Protein AF-A0A920GSS3-F1 (afdb_monomer_lite)

Radius of gyration: 11.92 Å; chains: 1; bounding box: 37×19×25 Å

Secondary structure (DSSP, 8-state):
--HHHHHHHHHHHHHHHT-THHHHHHHHT-TTHHHH--HHHHHHHHHHHHHHTGGGS-HHHH-----

Foldseek 3Di:
DCLLVQLVVLVVVCVVVVPLVSNLVSQCSPPVNVVPDDSVRSVVVSVVVCVVCVVVDDPSSVDPPPD

Sequence (67 aa):
MRSNINVQELTVEALISQDRQYVYHAAMMDPHTGAELDLEQIWLMVDDLLEAHKDWLPEFLSKTSHE

pLDDT: mean 88.12, std 14.08, range [34.78, 96.44]

Structure (mmCIF, N/CA/C/O backbone):
data_AF-A0A920GSS3-F1
#
_entry.id   AF-A0A920GSS3-F1
#
loop_
_atom_site.group_PDB
_atom_site.id
_atom_site.type_symbol
_atom_site.label_atom_id
_atom_site.label_alt_id
_atom_site.label_comp_id
_atom_site.label_asym_id
_atom_site.label_entity_id
_atom_site.label_seq_id
_atom_site.pdbx_PDB_ins_code
_atom_site.Cartn_x
_atom_site.Cartn_y
_atom_site.Cartn_z
_atom_site.occupancy
_atom_site.B_iso_or_equiv
_atom_site.auth_seq_id
_atom_site.auth_comp_id
_atom_site.auth_asym_id
_atom_site.auth_atom_id
_atom_site.pdbx_PDB_model_num
ATOM 1 N N . MET A 1 1 ? 22.572 2.293 4.642 1.00 51.78 1 MET A N 1
ATOM 2 C CA . MET A 1 1 ? 21.435 1.347 4.657 1.00 51.78 1 MET A CA 1
ATOM 3 C C . MET A 1 1 ? 20.244 1.980 5.380 1.00 51.78 1 MET A C 1
ATOM 5 O O . MET A 1 1 ? 19.996 1.654 6.529 1.00 51.78 1 MET A O 1
ATOM 9 N N . ARG A 1 2 ? 19.558 2.945 4.747 1.00 58.41 2 ARG A N 1
ATOM 10 C CA . ARG A 1 2 ? 18.327 3.572 5.280 1.00 58.41 2 ARG A CA 1
ATOM 11 C C . ARG A 1 2 ? 17.089 3.310 4.406 1.00 58.41 2 ARG A C 1
ATOM 13 O O . ARG A 1 2 ? 15.989 3.476 4.903 1.00 58.41 2 ARG A O 1
ATOM 20 N N . SER A 1 3 ? 17.242 2.865 3.151 1.00 60.09 3 SER A N 1
ATOM 21 C CA . SER A 1 3 ? 16.095 2.663 2.247 1.00 60.09 3 SER A CA 1
ATOM 22 C C . SER A 1 3 ? 15.156 1.546 2.705 1.00 60.09 3 SER A C 1
ATOM 24 O O . SER A 1 3 ? 13.952 1.700 2.584 1.00 60.09 3 SER A O 1
ATOM 26 N N . ASN A 1 4 ? 15.675 0.474 3.314 1.00 63.81 4 ASN A N 1
ATOM 27 C CA . ASN A 1 4 ? 14.834 -0.649 3.754 1.00 63.81 4 ASN A CA 1
ATOM 28 C C . ASN A 1 4 ? 13.952 -0.302 4.963 1.00 63.81 4 ASN A C 1
ATOM 30 O O . ASN A 1 4 ? 12.918 -0.928 5.163 1.00 63.81 4 ASN A O 1
ATOM 34 N N . ILE A 1 5 ? 14.350 0.692 5.767 1.00 86.06 5 ILE A N 1
ATOM 35 C CA . ILE A 1 5 ? 13.546 1.142 6.910 1.00 86.06 5 ILE A CA 1
ATOM 36 C C . ILE A 1 5 ? 12.324 1.922 6.413 1.00 86.06 5 ILE A C 1
ATOM 38 O O . ILE A 1 5 ? 11.250 1.784 6.980 1.00 86.06 5 ILE A O 1
ATOM 42 N N . ASN A 1 6 ? 12.450 2.658 5.304 1.00 87.62 6 ASN A N 1
ATOM 43 C CA . ASN A 1 6 ? 11.361 3.471 4.765 1.00 87.62 6 ASN A CA 1
ATOM 44 C C . ASN A 1 6 ? 10.124 2.632 4.390 1.00 87.62 6 ASN A C 1
ATOM 46 O O . ASN A 1 6 ? 8.999 3.050 4.630 1.00 87.62 6 ASN A O 1
ATOM 50 N N . VAL A 1 7 ? 10.324 1.416 3.866 1.00 91.62 7 VAL A N 1
ATOM 51 C CA . VAL A 1 7 ? 9.228 0.466 3.586 1.00 91.62 7 VAL A CA 1
ATOM 52 C C . VAL A 1 7 ? 8.448 0.144 4.864 1.00 91.62 7 VAL A C 1
ATOM 54 O O . VAL A 1 7 ? 7.217 0.132 4.880 1.00 91.62 7 VAL A O 1
ATOM 57 N N . GLN A 1 8 ? 9.170 -0.085 5.961 1.00 93.12 8 GLN A N 1
ATOM 58 C CA . GLN A 1 8 ? 8.592 -0.434 7.256 1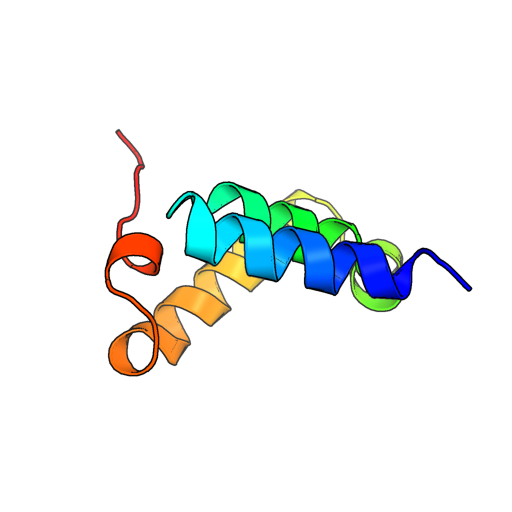.00 93.12 8 GLN A CA 1
ATOM 59 C C . GLN A 1 8 ? 7.889 0.771 7.889 1.00 93.12 8 GLN A C 1
ATOM 61 O O . GLN A 1 8 ? 6.779 0.625 8.390 1.00 93.12 8 GLN A O 1
ATOM 66 N N . GLU A 1 9 ? 8.497 1.958 7.820 1.00 95.00 9 GLU A N 1
ATOM 67 C CA . GLU A 1 9 ? 7.910 3.214 8.301 1.00 95.00 9 GLU A CA 1
ATOM 68 C C . GLU A 1 9 ? 6.587 3.518 7.590 1.00 95.00 9 GLU A C 1
ATOM 70 O O . GLU A 1 9 ? 5.585 3.760 8.255 1.00 95.00 9 GLU A O 1
ATOM 75 N N . LEU A 1 10 ? 6.547 3.407 6.258 1.00 94.44 10 LEU A N 1
ATOM 76 C CA . LEU A 1 10 ? 5.323 3.597 5.474 1.00 94.44 10 LEU A CA 1
ATOM 77 C C . LEU A 1 10 ? 4.256 2.547 5.814 1.00 94.44 10 LEU A C 1
ATOM 79 O O . LEU A 1 10 ? 3.081 2.876 5.937 1.00 94.44 10 LEU A O 1
ATOM 83 N N . THR A 1 11 ? 4.653 1.294 6.040 1.00 93.75 11 THR A N 1
ATOM 84 C CA . THR A 1 11 ? 3.712 0.239 6.453 1.00 93.75 11 THR A CA 1
ATOM 85 C C . THR A 1 11 ? 3.103 0.529 7.830 1.00 93.75 11 THR A C 1
ATOM 87 O O . THR A 1 11 ? 1.911 0.314 8.045 1.00 93.75 11 THR A O 1
ATOM 90 N N . VAL A 1 12 ? 3.902 1.042 8.770 1.00 95.31 12 VAL A N 1
ATOM 91 C CA . VAL A 1 12 ? 3.413 1.470 10.089 1.00 95.31 12 VAL A CA 1
ATOM 92 C C . VAL A 1 12 ? 2.493 2.682 9.953 1.00 95.31 12 VAL A C 1
ATOM 94 O O . VAL A 1 12 ? 1.430 2.704 10.572 1.00 95.31 12 VAL A O 1
ATOM 97 N N . GLU A 1 13 ? 2.853 3.649 9.111 1.00 95.56 13 GLU A N 1
ATOM 98 C CA . GLU A 1 13 ? 2.023 4.825 8.859 1.00 95.56 13 GLU A CA 1
ATOM 99 C C . GLU A 1 13 ? 0.667 4.434 8.261 1.00 95.56 13 GLU A C 1
ATOM 101 O O . GLU A 1 13 ? -0.356 4.952 8.704 1.00 95.56 13 GLU A O 1
ATOM 106 N N . ALA A 1 14 ? 0.623 3.450 7.353 1.00 95.12 14 ALA A N 1
ATOM 107 C CA . ALA A 1 14 ? -0.624 2.900 6.818 1.00 95.12 14 ALA A CA 1
ATOM 108 C C . ALA A 1 14 ? -1.562 2.401 7.930 1.00 95.12 14 ALA A C 1
ATOM 110 O O . ALA A 1 14 ? -2.767 2.633 7.885 1.00 95.12 14 ALA A O 1
ATOM 111 N N . LEU A 1 15 ? -1.014 1.739 8.955 1.00 94.31 15 LEU A N 1
ATOM 112 C CA . LEU A 1 15 ? -1.791 1.219 10.084 1.00 94.31 15 LEU A CA 1
ATOM 113 C C . LEU A 1 15 ? -2.270 2.322 11.033 1.00 94.31 15 LEU A C 1
ATOM 115 O O . LEU A 1 15 ? -3.388 2.242 11.540 1.00 94.31 15 LEU A O 1
ATOM 119 N N . ILE A 1 16 ? -1.435 3.332 11.290 1.00 96.12 16 ILE A N 1
ATOM 120 C CA . ILE A 1 16 ? -1.765 4.445 12.192 1.00 96.12 16 ILE A CA 1
ATOM 121 C C . ILE A 1 16 ? -2.810 5.365 11.552 1.00 96.12 16 ILE A C 1
ATOM 123 O O . ILE A 1 16 ? -3.799 5.715 12.196 1.00 96.12 16 ILE A O 1
ATOM 127 N N . SER A 1 17 ? -2.594 5.738 10.291 1.00 94.94 17 SER A N 1
ATOM 128 C CA . SER A 1 17 ? -3.472 6.630 9.526 1.00 94.94 17 SER A CA 1
ATOM 129 C C . SER A 1 17 ? -4.716 5.932 8.973 1.00 94.94 17 SER A C 1
ATOM 131 O O . SER A 1 17 ? -5.676 6.607 8.608 1.00 94.94 17 SER A O 1
ATOM 133 N N . GLN A 1 18 ? -4.711 4.595 8.926 1.00 94.38 18 GLN A N 1
ATOM 134 C CA . GLN A 1 18 ? -5.704 3.781 8.216 1.00 94.38 18 GLN A CA 1
ATOM 135 C C . GLN A 1 18 ? -5.836 4.163 6.735 1.00 94.38 18 GLN A C 1
ATOM 137 O O . GLN A 1 18 ? -6.913 4.054 6.146 1.00 94.38 18 GLN A O 1
ATOM 142 N N . ASP A 1 19 ? -4.732 4.599 6.130 1.00 92.62 19 ASP A N 1
ATOM 143 C CA . ASP A 1 19 ? -4.672 4.958 4.722 1.00 92.62 19 ASP A CA 1
ATOM 144 C C . ASP A 1 19 ? -3.892 3.902 3.927 1.00 92.62 19 ASP A C 1
ATOM 146 O O . ASP A 1 19 ? -2.682 3.706 4.090 1.00 92.62 19 ASP A O 1
ATOM 150 N N . ARG A 1 20 ? -4.607 3.219 3.023 1.00 91.50 20 ARG A N 1
ATOM 151 C CA . ARG A 1 20 ? -4.031 2.201 2.136 1.00 91.50 20 ARG A CA 1
ATOM 152 C C . ARG A 1 20 ? -3.001 2.771 1.158 1.00 91.50 20 ARG A C 1
ATOM 154 O O . ARG A 1 20 ? -2.177 2.002 0.674 1.00 91.50 20 ARG A O 1
ATOM 161 N N . GLN A 1 21 ? -3.004 4.080 0.875 1.00 93.25 21 GLN A N 1
ATOM 162 C CA . GLN A 1 21 ? -2.040 4.722 -0.034 1.00 93.25 21 GLN A CA 1
ATOM 163 C C . GLN A 1 21 ? -0.589 4.463 0.396 1.00 93.25 21 GLN A C 1
ATOM 165 O O . GLN A 1 21 ? 0.279 4.177 -0.432 1.00 93.25 21 GLN A O 1
ATOM 170 N N . TYR A 1 22 ? -0.339 4.448 1.707 1.00 95.38 22 TYR A N 1
ATOM 171 C CA . TYR A 1 22 ? 0.983 4.164 2.255 1.00 95.38 22 TYR A CA 1
ATOM 172 C C . TYR A 1 22 ? 1.469 2.733 1.991 1.00 95.38 22 TYR A C 1
ATOM 174 O O . TYR A 1 22 ? 2.678 2.521 1.919 1.00 95.38 22 TYR A O 1
ATOM 182 N N . VAL A 1 23 ? 0.572 1.764 1.772 1.00 94.88 23 VAL A N 1
ATOM 183 C CA . VAL A 1 23 ? 0.952 0.391 1.390 1.00 94.88 23 VAL A CA 1
ATOM 184 C C . VAL A 1 23 ? 1.551 0.367 -0.017 1.00 94.88 23 VAL A C 1
ATOM 186 O O . VAL A 1 23 ? 2.587 -0.261 -0.235 1.00 94.88 23 VAL A O 1
ATOM 189 N N . TYR A 1 24 ? 0.970 1.114 -0.959 1.00 94.94 24 TYR A N 1
ATOM 190 C CA . TYR A 1 24 ? 1.534 1.244 -2.307 1.00 94.94 24 TYR A CA 1
ATOM 191 C C . TYR A 1 24 ? 2.872 1.968 -2.279 1.00 94.94 24 TYR A C 1
ATOM 193 O O . TYR A 1 24 ? 3.830 1.522 -2.904 1.00 94.94 24 TYR A O 1
ATOM 201 N N . HIS A 1 25 ? 2.971 3.056 -1.512 1.00 94.50 25 HIS A N 1
ATOM 202 C CA . HIS A 1 25 ? 4.238 3.763 -1.349 1.00 94.50 25 HIS A CA 1
ATOM 203 C C . HIS A 1 25 ? 5.310 2.869 -0.723 1.00 94.50 25 HIS A C 1
ATOM 205 O O . HIS A 1 25 ? 6.459 2.915 -1.155 1.00 94.50 25 HIS A O 1
ATOM 211 N N . ALA A 1 26 ? 4.951 2.020 0.244 1.00 95.00 26 ALA A N 1
ATOM 212 C CA . ALA A 1 26 ? 5.878 1.050 0.814 1.00 95.00 26 ALA A CA 1
ATOM 213 C C . ALA A 1 26 ? 6.413 0.091 -0.265 1.00 95.00 26 ALA A C 1
ATOM 215 O O . ALA A 1 26 ? 7.626 -0.089 -0.355 1.00 95.00 26 ALA A O 1
ATOM 216 N N . ALA A 1 27 ? 5.541 -0.444 -1.127 1.00 94.56 27 ALA A N 1
ATOM 217 C CA . ALA A 1 27 ? 5.939 -1.316 -2.234 1.00 94.56 27 ALA A CA 1
ATOM 218 C C . ALA A 1 27 ? 6.817 -0.594 -3.275 1.00 94.56 27 ALA A C 1
ATOM 220 O O . ALA A 1 27 ? 7.815 -1.144 -3.729 1.00 94.56 27 ALA A O 1
ATOM 221 N N . MET A 1 28 ? 6.511 0.665 -3.601 1.00 93.81 28 MET A N 1
ATOM 222 C CA . MET A 1 28 ? 7.326 1.485 -4.513 1.00 93.81 28 MET A CA 1
ATOM 223 C C . MET A 1 28 ? 8.726 1.783 -3.967 1.00 93.81 28 MET A C 1
ATOM 225 O O . MET A 1 28 ? 9.664 1.988 -4.734 1.00 93.81 28 MET A O 1
ATOM 229 N N . MET A 1 29 ? 8.867 1.839 -2.642 1.00 92.25 29 MET A N 1
ATOM 230 C CA . MET A 1 29 ? 10.134 2.129 -1.971 1.00 92.25 29 MET A CA 1
ATOM 231 C C . MET A 1 29 ? 10.963 0.872 -1.682 1.00 92.25 29 MET A C 1
ATOM 233 O O . MET A 1 29 ? 12.104 0.997 -1.224 1.00 92.25 29 MET A O 1
ATOM 237 N N . ASP A 1 30 ? 10.425 -0.321 -1.946 1.00 93.00 30 ASP A N 1
ATOM 238 C CA . ASP A 1 30 ? 11.171 -1.567 -1.836 1.00 93.00 30 ASP A CA 1
ATOM 239 C C . ASP A 1 30 ? 12.202 -1.683 -2.982 1.00 93.00 30 ASP A C 1
ATOM 241 O O . ASP A 1 30 ? 11.824 -1.648 -4.157 1.00 93.00 30 ASP A O 1
ATOM 245 N N . PRO A 1 31 ? 13.512 -1.821 -2.681 1.00 89.31 31 PRO A N 1
ATOM 246 C CA . PRO A 1 31 ? 14.562 -1.799 -3.701 1.00 89.31 31 PRO A CA 1
ATOM 247 C C . PRO A 1 31 ? 14.467 -2.905 -4.752 1.00 89.31 31 PRO A C 1
ATOM 249 O O . PRO A 1 31 ? 14.942 -2.706 -5.866 1.00 89.31 31 PRO A O 1
ATOM 252 N N . HIS A 1 32 ? 13.913 -4.067 -4.400 1.00 90.56 32 HIS A N 1
ATOM 253 C CA . HIS A 1 32 ? 13.729 -5.156 -5.356 1.00 90.56 32 HIS A CA 1
ATOM 254 C C . HIS A 1 32 ? 12.512 -4.889 -6.235 1.00 90.56 32 HIS A C 1
ATOM 256 O O . HIS A 1 32 ? 12.602 -4.964 -7.454 1.00 90.56 32 HIS A O 1
ATOM 262 N N . THR A 1 33 ? 11.401 -4.500 -5.619 1.00 91.44 33 THR A N 1
ATOM 263 C CA . THR A 1 33 ? 10.145 -4.218 -6.314 1.00 91.44 33 THR A CA 1
ATOM 264 C C . THR A 1 33 ? 10.306 -3.084 -7.329 1.00 91.44 33 THR A C 1
ATOM 266 O O . THR A 1 33 ? 9.992 -3.267 -8.502 1.00 91.44 33 THR A O 1
ATOM 269 N N . GLY A 1 34 ? 10.874 -1.945 -6.919 1.00 89.50 34 GLY A N 1
ATOM 270 C CA . GLY A 1 34 ? 11.075 -0.792 -7.804 1.00 89.50 34 GLY A CA 1
ATOM 271 C C . GLY A 1 34 ? 12.163 -0.975 -8.872 1.00 89.50 34 GLY A C 1
ATOM 272 O O . GLY A 1 34 ? 12.278 -0.139 -9.766 1.00 89.50 34 GLY A O 1
ATOM 273 N N . ALA A 1 35 ? 12.979 -2.031 -8.784 1.00 92.31 35 ALA A N 1
ATOM 274 C CA . ALA A 1 35 ? 13.957 -2.373 -9.817 1.00 92.31 35 ALA A CA 1
ATOM 275 C C . ALA A 1 35 ? 13.366 -3.263 -10.923 1.00 92.31 35 ALA A C 1
ATOM 277 O O . ALA A 1 35 ? 13.850 -3.223 -12.052 1.00 9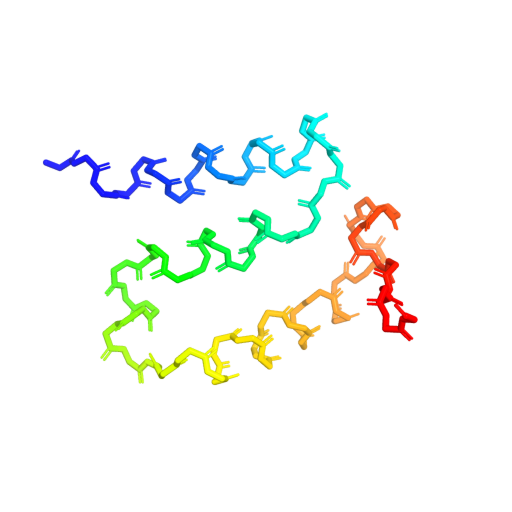2.31 35 ALA A O 1
ATOM 278 N N . GLU A 1 36 ? 12.343 -4.055 -10.596 1.00 96.25 36 GLU A N 1
ATOM 279 C CA . GLU A 1 36 ? 11.769 -5.070 -11.488 1.00 96.25 36 GLU A CA 1
ATOM 280 C C . GLU A 1 36 ? 10.454 -4.621 -12.140 1.00 96.25 36 GLU A C 1
ATOM 282 O O . GLU A 1 36 ? 10.136 -5.069 -13.241 1.00 96.25 36 GLU A O 1
ATOM 287 N N . LEU A 1 37 ? 9.690 -3.750 -11.473 1.00 96.25 37 LEU A N 1
ATOM 288 C CA . LEU A 1 37 ? 8.344 -3.356 -11.884 1.00 96.25 37 LEU A CA 1
ATOM 289 C C . LEU A 1 37 ? 8.232 -1.844 -12.095 1.00 96.25 37 LEU A C 1
ATOM 291 O O . LEU A 1 37 ? 8.839 -1.046 -11.377 1.00 96.25 37 LEU A O 1
ATOM 295 N N . ASP A 1 38 ? 7.403 -1.447 -13.058 1.00 96.06 38 ASP A N 1
ATOM 296 C CA . ASP A 1 38 ? 6.952 -0.063 -13.173 1.00 96.06 38 ASP A CA 1
ATOM 297 C C . ASP A 1 38 ? 5.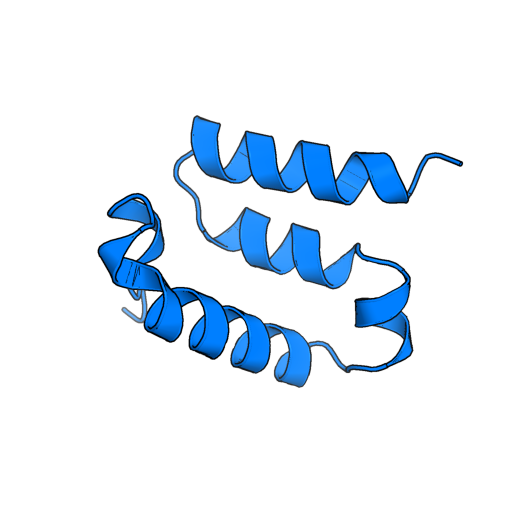846 0.268 -12.151 1.00 96.06 38 ASP A C 1
ATOM 299 O O . ASP A 1 38 ? 5.324 -0.597 -11.446 1.00 96.06 38 ASP A O 1
ATOM 303 N N . LEU A 1 39 ? 5.486 1.551 -12.042 1.00 94.44 39 LEU A N 1
ATOM 304 C CA . LEU A 1 39 ? 4.504 1.998 -11.053 1.00 94.44 39 LEU A CA 1
ATOM 305 C C . LEU A 1 39 ? 3.137 1.328 -11.240 1.00 94.44 39 LEU A C 1
ATOM 307 O O . LEU A 1 39 ? 2.533 0.936 -10.247 1.00 94.44 39 LEU A O 1
ATOM 311 N N . GLU A 1 40 ? 2.653 1.186 -12.474 1.00 95.69 40 GLU A N 1
ATOM 312 C CA . GLU A 1 40 ? 1.339 0.593 -12.757 1.00 95.69 40 GLU A CA 1
ATOM 313 C C . GLU A 1 40 ? 1.317 -0.891 -12.371 1.00 95.69 40 GLU A C 1
ATOM 315 O O . GLU A 1 40 ? 0.382 -1.356 -11.717 1.00 95.69 40 GLU A O 1
ATOM 320 N N . GLN A 1 41 ? 2.392 -1.616 -12.675 1.00 96.44 41 GLN A N 1
ATOM 321 C CA . GLN A 1 41 ? 2.569 -3.004 -12.261 1.00 96.44 41 GLN A CA 1
ATOM 322 C C . GLN A 1 41 ? 2.602 -3.158 -10.737 1.00 96.44 41 GLN A C 1
ATOM 324 O O . GLN A 1 41 ? 2.015 -4.102 -10.208 1.00 96.44 41 GLN A O 1
ATOM 329 N N . ILE A 1 42 ? 3.246 -2.230 -10.021 1.00 96.06 42 ILE A N 1
ATOM 330 C CA . ILE A 1 42 ? 3.263 -2.233 -8.551 1.00 96.06 42 ILE A CA 1
ATOM 331 C C . ILE A 1 42 ? 1.852 -2.023 -7.995 1.00 96.06 42 ILE A C 1
ATOM 333 O O . ILE A 1 42 ? 1.464 -2.733 -7.070 1.00 96.06 42 ILE A O 1
ATOM 337 N N . TRP A 1 43 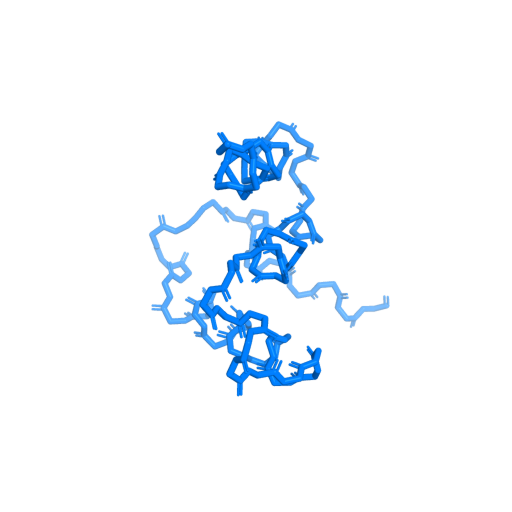? 1.074 -1.094 -8.560 1.00 94.94 43 TRP A N 1
ATOM 338 C CA . TRP A 1 43 ? -0.321 -0.874 -8.163 1.00 94.94 43 TRP A CA 1
ATOM 339 C C . TRP A 1 43 ? -1.156 -2.148 -8.297 1.00 94.94 43 TRP A C 1
ATOM 341 O O . TRP A 1 43 ? -1.753 -2.589 -7.315 1.00 94.94 43 TRP A O 1
ATOM 351 N N . LEU A 1 44 ? -1.124 -2.773 -9.477 1.00 95.69 44 LEU A N 1
ATOM 352 C CA . LEU A 1 44 ? -1.875 -3.999 -9.753 1.00 95.69 44 LEU A CA 1
ATOM 353 C C . LEU A 1 44 ? -1.432 -5.160 -8.852 1.00 95.69 44 LEU A C 1
ATOM 355 O O . LEU A 1 44 ? -2.270 -5.849 -8.279 1.00 95.69 44 LEU A O 1
ATOM 359 N N . MET A 1 45 ? -0.122 -5.341 -8.663 1.00 96.25 45 MET A N 1
ATOM 360 C CA . MET A 1 45 ? 0.412 -6.379 -7.778 1.00 96.25 45 MET A CA 1
ATOM 361 C C . MET A 1 45 ? -0.052 -6.182 -6.330 1.00 96.25 45 MET A C 1
ATOM 363 O O . MET A 1 45 ? -0.416 -7.150 -5.663 1.00 96.25 45 MET A O 1
ATOM 367 N N . VAL A 1 46 ? -0.026 -4.947 -5.822 1.00 95.44 46 VAL A N 1
ATOM 368 C CA . VAL A 1 46 ? -0.483 -4.653 -4.458 1.00 95.44 46 VAL A CA 1
ATOM 369 C C . VAL A 1 46 ? -1.986 -4.893 -4.331 1.00 95.44 46 VAL A C 1
ATOM 371 O O . VAL A 1 46 ? -2.402 -5.487 -3.340 1.00 95.44 46 VAL A O 1
ATOM 374 N N . ASP A 1 47 ? -2.791 -4.511 -5.323 1.00 94.31 47 ASP A N 1
ATOM 375 C CA . ASP A 1 47 ? -4.231 -4.792 -5.324 1.00 94.31 47 ASP A CA 1
ATOM 376 C C . ASP A 1 47 ? -4.526 -6.297 -5.296 1.00 94.31 47 ASP A C 1
ATOM 378 O O . ASP A 1 47 ? -5.308 -6.749 -4.454 1.00 94.31 47 ASP A O 1
ATOM 382 N N . ASP A 1 48 ? -3.842 -7.081 -6.131 1.00 95.31 48 ASP A N 1
ATOM 383 C CA . ASP A 1 48 ? -3.973 -8.541 -6.154 1.00 95.31 48 ASP A CA 1
ATOM 384 C C . ASP A 1 48 ? -3.585 -9.165 -4.804 1.00 95.31 48 ASP A C 1
ATOM 386 O O . ASP A 1 48 ? -4.262 -10.068 -4.304 1.00 95.31 48 ASP A O 1
ATOM 390 N N . LEU A 1 49 ? -2.511 -8.673 -4.176 1.00 95.25 49 LEU A N 1
ATOM 391 C CA . LEU A 1 49 ? -2.069 -9.144 -2.862 1.00 95.25 49 LEU A CA 1
ATOM 392 C C . LEU A 1 49 ? -3.062 -8.784 -1.755 1.00 95.25 49 LEU A C 1
ATOM 394 O O . LEU A 1 49 ? -3.322 -9.624 -0.888 1.00 95.25 49 LEU A O 1
ATOM 398 N N . LEU A 1 50 ? -3.611 -7.569 -1.772 1.00 94.00 50 LEU A N 1
ATOM 399 C CA . LEU A 1 50 ? -4.611 -7.124 -0.804 1.00 94.00 50 LEU A CA 1
ATOM 400 C C . LEU A 1 50 ? -5.895 -7.948 -0.925 1.00 94.00 50 LEU A C 1
ATOM 402 O O . LEU A 1 50 ? -6.418 -8.401 0.092 1.00 94.00 50 LEU A O 1
ATOM 406 N N . GLU A 1 51 ? -6.364 -8.206 -2.146 1.00 93.31 51 GLU A N 1
ATOM 407 C CA . GLU A 1 51 ? -7.550 -9.031 -2.387 1.00 93.31 51 GLU A CA 1
ATOM 408 C C . GLU A 1 51 ? -7.316 -10.491 -1.973 1.00 93.31 51 GLU A C 1
ATOM 410 O O . GLU A 1 51 ? -8.142 -11.077 -1.270 1.00 93.31 51 GLU A O 1
ATOM 415 N N . ALA A 1 52 ? -6.164 -11.070 -2.332 1.00 95.31 52 ALA A N 1
ATOM 416 C CA . ALA A 1 52 ? -5.820 -12.448 -1.983 1.00 95.31 52 ALA A CA 1
ATOM 417 C C . ALA A 1 52 ? -5.711 -12.682 -0.465 1.00 95.31 52 ALA A C 1
ATOM 419 O O . ALA A 1 52 ? -5.95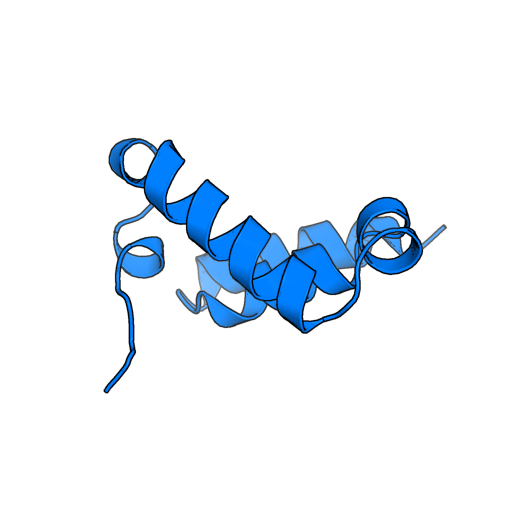7 -13.794 0.004 1.00 95.31 52 ALA A O 1
ATOM 420 N N . HIS A 1 53 ? -5.356 -11.648 0.306 1.00 94.00 53 HIS A N 1
ATOM 421 C CA . HIS A 1 53 ? -5.154 -11.735 1.757 1.00 94.00 53 HIS A CA 1
ATOM 422 C C . HIS A 1 53 ? -6.215 -10.993 2.575 1.00 94.00 53 HIS A C 1
ATOM 424 O O . HIS A 1 53 ? -6.059 -10.877 3.791 1.00 94.00 53 HIS A O 1
ATOM 430 N N . LYS A 1 54 ? -7.301 -10.519 1.957 1.00 92.75 54 LYS A N 1
ATOM 431 C CA . LYS A 1 54 ? -8.314 -9.668 2.605 1.00 92.75 54 LYS A CA 1
ATOM 432 C C . LYS A 1 54 ? -8.856 -10.223 3.925 1.00 92.75 54 LYS A C 1
ATOM 434 O O . LYS A 1 54 ? -9.072 -9.457 4.855 1.00 92.75 54 LYS A O 1
ATOM 439 N N . ASP A 1 55 ? -9.001 -11.545 4.035 1.00 93.38 55 ASP A N 1
ATOM 440 C CA . ASP A 1 55 ? -9.532 -12.215 5.232 1.00 93.38 55 ASP A CA 1
ATOM 441 C C . ASP A 1 55 ? -8.576 -12.143 6.441 1.00 93.38 55 ASP A C 1
ATOM 443 O O . ASP A 1 55 ? -8.984 -12.361 7.581 1.00 93.38 55 ASP A O 1
ATOM 447 N N . TRP A 1 56 ? -7.298 -11.841 6.196 1.00 93.56 56 TRP A N 1
ATOM 448 C CA . TRP A 1 56 ? -6.235 -11.739 7.199 1.00 93.56 56 TRP A CA 1
ATOM 449 C C . TRP A 1 56 ? -5.842 -10.289 7.495 1.00 93.56 56 TRP A C 1
ATOM 451 O O . TRP A 1 56 ? -5.052 -10.040 8.409 1.00 93.56 56 TRP A O 1
ATOM 461 N N . LEU A 1 57 ? -6.354 -9.339 6.713 1.00 93.00 57 LEU A N 1
ATOM 462 C CA . LEU A 1 57 ? -5.977 -7.936 6.776 1.00 93.00 57 LEU A CA 1
ATOM 463 C C . LEU A 1 57 ? -7.029 -7.095 7.513 1.00 93.00 57 LEU A C 1
ATOM 465 O O . LEU A 1 57 ? -8.208 -7.448 7.558 1.00 93.00 57 LEU A O 1
ATOM 469 N N . PRO A 1 58 ? -6.624 -5.952 8.092 1.00 92.12 58 PRO A N 1
ATOM 470 C CA . PRO A 1 58 ? -7.562 -4.967 8.612 1.00 92.12 58 PRO A CA 1
ATOM 471 C C . PRO A 1 58 ? -8.577 -4.504 7.557 1.00 92.12 58 PRO A C 1
ATOM 473 O O . PRO A 1 58 ? -8.225 -4.261 6.405 1.00 92.12 58 PRO A O 1
ATOM 476 N N . GLU A 1 59 ? -9.820 -4.268 7.981 1.00 90.69 59 GLU A N 1
ATOM 477 C CA . GLU A 1 59 ? -10.934 -3.884 7.097 1.00 90.69 59 GLU A CA 1
ATOM 478 C C . GLU A 1 59 ? -10.679 -2.589 6.301 1.00 90.69 59 GLU A C 1
ATOM 480 O O . GLU A 1 59 ? -11.216 -2.402 5.215 1.00 90.69 59 GLU A O 1
ATOM 485 N N . PHE A 1 60 ? -9.839 -1.674 6.792 1.00 90.75 60 PHE A N 1
ATOM 486 C CA . PHE A 1 60 ? -9.540 -0.443 6.050 1.00 90.75 60 PHE A CA 1
ATOM 487 C C . PHE A 1 60 ? -8.752 -0.702 4.753 1.00 90.75 60 PHE A C 1
ATOM 489 O O . PHE A 1 60 ? -8.857 0.085 3.815 1.00 90.75 60 PHE A O 1
ATOM 496 N N . LEU A 1 61 ? -8.004 -1.810 4.674 1.00 90.19 61 LEU A N 1
ATOM 497 C CA . LEU A 1 61 ? -7.234 -2.183 3.485 1.00 90.19 61 LEU A CA 1
ATOM 498 C C . LEU A 1 61 ? -8.093 -2.842 2.401 1.00 90.19 61 LEU A C 1
ATOM 500 O O . LEU A 1 61 ? -7.719 -2.807 1.231 1.00 90.19 61 LEU A O 1
ATOM 504 N N . SER A 1 62 ? -9.252 -3.400 2.762 1.00 79.56 62 SER A N 1
ATOM 505 C CA . SER A 1 62 ? -10.182 -4.018 1.809 1.00 79.56 62 SER A CA 1
ATOM 506 C C . SER A 1 62 ? -11.148 -3.018 1.168 1.00 79.56 62 SER A C 1
ATOM 508 O O . SER A 1 62 ? -11.827 -3.352 0.198 1.00 79.56 62 SER A O 1
ATOM 510 N N . LYS A 1 63 ? -11.206 -1.772 1.658 1.00 64.94 63 LYS A N 1
ATOM 511 C CA . LYS A 1 63 ? -12.029 -0.720 1.051 1.00 64.94 63 LYS A CA 1
ATOM 512 C C . LYS A 1 63 ? -11.388 -0.242 -0.247 1.00 64.94 63 LYS A C 1
ATOM 514 O O . LYS A 1 63 ? -10.405 0.502 -0.244 1.00 64.94 63 LYS A O 1
ATOM 519 N N . THR A 1 64 ? -11.934 -0.678 -1.374 1.00 58.09 64 THR A N 1
ATOM 520 C CA . THR A 1 64 ? -11.637 -0.121 -2.696 1.00 58.09 64 THR A CA 1
ATOM 521 C C . THR A 1 64 ? -12.313 1.243 -2.796 1.00 58.09 64 THR A C 1
ATOM 523 O O . THR A 1 64 ? -13.469 1.350 -3.190 1.00 58.09 64 THR A O 1
ATOM 526 N N . SER A 1 65 ? -11.602 2.302 -2.403 1.00 50.44 65 SER A N 1
ATOM 527 C CA . SER A 1 65 ? -11.999 3.683 -2.697 1.00 50.44 65 SER A CA 1
ATOM 528 C C . SER A 1 65 ? -11.742 3.977 -4.180 1.00 50.44 65 SER A C 1
ATOM 530 O O . SER A 1 65 ? -10.845 4.736 -4.534 1.00 50.44 65 SER A O 1
ATOM 532 N N . HIS A 1 66 ? 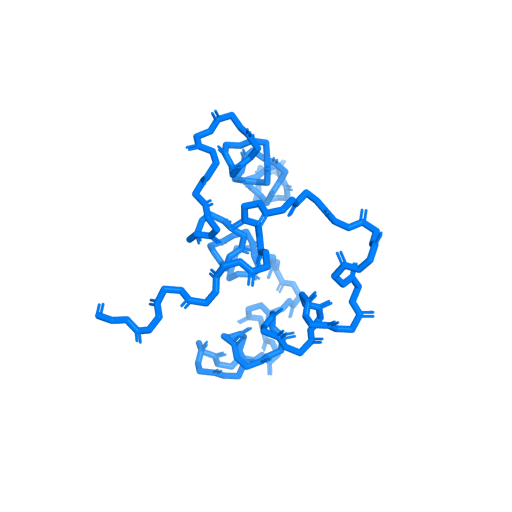-12.483 3.309 -5.060 1.00 44.53 66 HIS A N 1
ATOM 533 C CA . HIS A 1 66 ? -12.718 3.781 -6.420 1.00 44.53 66 HIS A CA 1
ATOM 534 C C . HIS A 1 66 ? -14.105 4.436 -6.442 1.00 44.53 66 HIS A C 1
ATOM 536 O O . HIS A 1 66 ? -15.052 3.884 -6.994 1.00 44.53 66 HIS A O 1
ATOM 542 N N . GLU A 1 67 ? -14.210 5.595 -5.791 1.00 34.78 67 GLU A N 1
ATOM 543 C CA . GLU A 1 67 ? -15.270 6.597 -5.982 1.00 34.78 67 GLU A CA 1
ATOM 544 C C . GLU A 1 67 ? -14.624 7.968 -6.190 1.00 34.78 67 GLU A C 1
ATOM 546 O O . GLU A 1 67 ? -13.650 8.273 -5.460 1.00 34.78 67 GLU A O 1
#